Protein AF-A0A2G6QWG9-F1 (afdb_monomer_lite)

Radius of gyration: 24.79 Å; chains: 1; bounding box: 49×41×62 Å

Structure (mmCIF, N/CA/C/O backbone):
data_AF-A0A2G6QWG9-F1
#
_entry.id   AF-A0A2G6QWG9-F1
#
loop_
_atom_site.group_PDB
_atom_site.id
_atom_site.type_symbol
_atom_site.label_atom_id
_atom_site.label_alt_id
_atom_site.label_comp_id
_atom_site.label_asym_id
_atom_site.label_entity_id
_atom_site.label_seq_id
_atom_site.pdbx_PDB_ins_code
_atom_site.Cartn_x
_atom_site.Cartn_y
_atom_site.Cartn_z
_atom_site.occupancy
_atom_site.B_iso_or_equiv
_atom_site.auth_seq_id
_atom_site.auth_comp_id
_atom_site.auth_asym_id
_atom_site.auth_atom_id
_atom_site.pdbx_PDB_model_num
ATOM 1 N N . MET A 1 1 ? 22.747 -9.015 22.582 1.00 47.59 1 MET A N 1
ATOM 2 C CA . MET A 1 1 ? 23.435 -7.885 21.916 1.00 47.59 1 MET A CA 1
ATOM 3 C C . MET A 1 1 ? 23.362 -6.670 22.843 1.00 47.59 1 MET A C 1
ATOM 5 O O . MET A 1 1 ? 22.260 -6.261 23.173 1.00 47.59 1 MET A O 1
ATOM 9 N N . ARG A 1 2 ? 24.487 -6.162 23.375 1.00 57.47 2 ARG A N 1
ATOM 10 C CA . ARG A 1 2 ? 24.504 -4.989 24.278 1.00 57.47 2 ARG A CA 1
ATOM 11 C C . ARG A 1 2 ? 24.854 -3.737 23.474 1.00 57.47 2 ARG A C 1
ATOM 13 O O . ARG A 1 2 ? 25.888 -3.704 22.815 1.00 57.47 2 ARG A O 1
ATOM 20 N N . ARG A 1 3 ? 23.988 -2.724 23.527 1.00 66.44 3 ARG A N 1
ATOM 21 C CA . ARG A 1 3 ? 24.172 -1.419 22.877 1.00 66.44 3 ARG A CA 1
ATOM 22 C C . ARG A 1 3 ? 25.416 -0.721 23.466 1.00 66.44 3 ARG A C 1
ATOM 24 O O . ARG A 1 3 ? 25.424 -0.408 24.651 1.00 66.44 3 ARG A O 1
ATOM 31 N N . ARG A 1 4 ? 26.464 -0.487 22.660 1.00 64.12 4 ARG A N 1
ATOM 32 C CA . ARG A 1 4 ? 27.656 0.312 23.027 1.00 64.12 4 ARG A CA 1
ATOM 33 C C . ARG A 1 4 ? 27.515 1.737 22.483 1.00 64.12 4 ARG A C 1
ATOM 35 O O . ARG A 1 4 ? 28.038 2.048 21.421 1.00 64.12 4 ARG A O 1
ATOM 42 N N . THR A 1 5 ? 26.779 2.596 23.183 1.00 80.56 5 THR A N 1
ATOM 43 C CA . THR A 1 5 ? 26.741 4.041 22.884 1.00 80.56 5 THR A CA 1
ATOM 44 C C . THR A 1 5 ? 26.622 4.822 24.188 1.00 80.56 5 THR A C 1
ATOM 46 O O . THR A 1 5 ? 25.903 4.382 25.083 1.00 80.56 5 THR A O 1
ATOM 49 N N . SER A 1 6 ? 27.260 5.990 24.257 1.00 79.81 6 SER A N 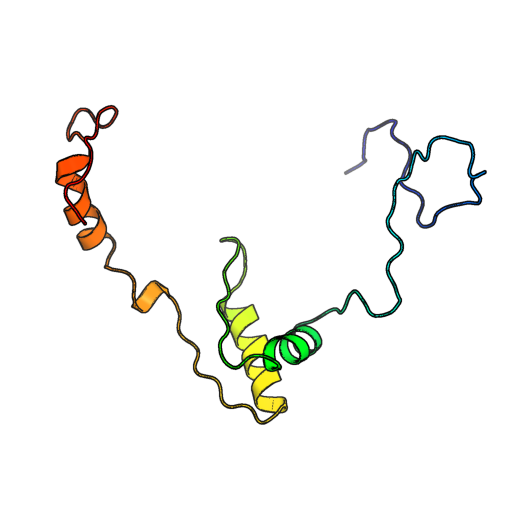1
ATOM 50 C CA . SER A 1 6 ? 27.130 6.967 25.346 1.00 79.81 6 SER A CA 1
ATOM 51 C C . SER A 1 6 ? 25.882 7.857 25.237 1.00 79.81 6 SER A C 1
ATOM 53 O O . SER A 1 6 ? 25.653 8.683 26.114 1.00 79.81 6 SER A O 1
ATOM 55 N N . LEU A 1 7 ? 25.063 7.705 24.187 1.00 77.62 7 LEU A N 1
ATOM 56 C CA . LEU A 1 7 ? 23.821 8.462 24.030 1.00 77.62 7 LEU A CA 1
ATOM 57 C C . LEU A 1 7 ? 22.770 8.016 25.050 1.00 77.62 7 LEU A C 1
ATOM 59 O O . LEU A 1 7 ? 22.388 6.835 25.099 1.00 77.62 7 LEU A O 1
ATOM 63 N N . PHE A 1 8 ? 22.255 9.000 25.786 1.00 76.56 8 PHE A N 1
ATOM 64 C CA . PHE A 1 8 ? 21.098 8.864 26.662 1.00 76.56 8 PHE A CA 1
ATOM 65 C C . PHE A 1 8 ? 19.892 8.282 25.912 1.00 76.56 8 PHE A C 1
ATOM 67 O O . PHE A 1 8 ? 19.747 8.436 24.697 1.00 76.56 8 PHE A O 1
ATOM 74 N N . LEU A 1 9 ? 19.043 7.556 26.640 1.00 80.75 9 LEU A N 1
ATOM 75 C CA . LEU A 1 9 ? 17.779 7.068 26.097 1.00 80.75 9 LEU A CA 1
ATOM 76 C C . LEU A 1 9 ? 16.819 8.244 25.919 1.00 80.75 9 LEU A C 1
ATOM 78 O O . LEU A 1 9 ? 16.752 9.123 26.778 1.00 80.75 9 LEU A O 1
ATOM 82 N N . VAL A 1 10 ? 16.062 8.230 24.823 1.00 80.12 10 VAL A N 1
ATOM 83 C CA . VAL A 1 10 ? 14.956 9.173 24.633 1.00 80.12 10 VAL A CA 1
ATOM 84 C C . VAL A 1 10 ? 13.933 8.933 25.752 1.00 80.12 10 VAL A C 1
ATOM 86 O O . VAL A 1 10 ? 13.557 7.779 25.982 1.00 80.12 10 VAL A O 1
ATOM 89 N N . PRO A 1 11 ? 13.501 9.978 26.477 1.00 79.38 11 PRO A N 1
ATOM 90 C CA . PRO A 1 11 ? 12.530 9.828 27.550 1.00 79.38 11 PRO A CA 1
ATOM 91 C C . PRO A 1 11 ? 11.155 9.442 26.989 1.00 79.38 11 PRO A C 1
ATOM 93 O O . PRO A 1 11 ? 10.758 9.895 25.918 1.00 79.38 11 PRO A O 1
ATOM 96 N N . VAL A 1 12 ? 10.410 8.619 27.734 1.00 79.88 12 VAL A N 1
ATOM 97 C CA . VAL A 1 12 ? 9.075 8.129 27.327 1.00 79.88 12 VAL A CA 1
ATOM 98 C C . VAL A 1 12 ? 8.050 9.268 27.227 1.00 79.88 12 VAL A C 1
ATOM 100 O O . VAL A 1 12 ? 7.108 9.191 26.446 1.00 79.88 12 VAL A O 1
ATOM 103 N N . GLY A 1 13 ? 8.241 10.343 27.990 1.00 74.62 13 GLY A N 1
ATOM 104 C CA . GLY A 1 13 ? 7.422 11.548 27.936 1.00 74.62 13 GLY A CA 1
ATOM 105 C C . GLY A 1 13 ? 8.272 12.791 28.161 1.00 74.62 13 GLY A C 1
ATOM 106 O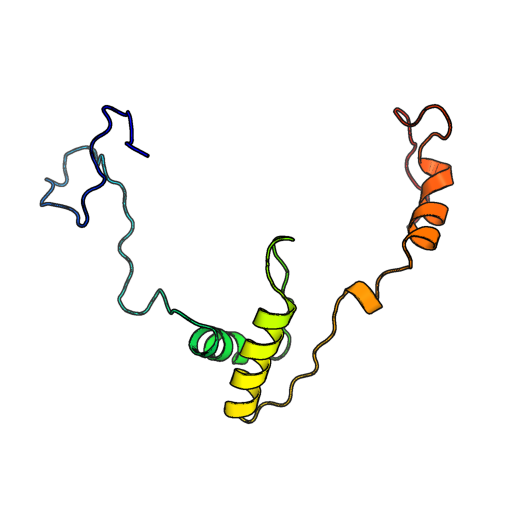 O . GLY A 1 13 ? 9.358 12.719 28.742 1.00 74.62 13 GLY A O 1
ATOM 107 N N . ARG A 1 14 ? 7.787 13.944 27.697 1.00 71.50 14 ARG A N 1
ATOM 108 C CA . ARG A 1 14 ? 8.465 15.221 27.935 1.00 71.50 14 ARG A CA 1
ATOM 109 C C . ARG A 1 14 ? 8.317 15.602 29.416 1.00 71.50 14 ARG A C 1
ATOM 111 O O . ARG A 1 14 ? 7.213 15.575 29.954 1.00 71.50 14 ARG A O 1
ATOM 118 N N . GLY A 1 15 ? 9.425 15.946 30.074 1.00 71.25 15 GLY A N 1
ATOM 119 C CA . GLY A 1 15 ? 9.395 16.600 31.388 1.00 71.25 15 GLY A CA 1
ATOM 120 C C . GLY A 1 15 ? 8.923 18.056 31.282 1.00 71.25 15 GLY A C 1
ATOM 121 O O . GLY A 1 15 ? 8.728 18.570 30.182 1.00 71.25 15 GLY A O 1
ATOM 122 N N . LYS A 1 16 ? 8.760 18.753 32.413 1.00 65.56 16 LYS A N 1
ATOM 123 C CA . LYS A 1 16 ? 8.547 20.210 32.387 1.00 65.56 16 LYS A CA 1
ATOM 124 C C . LYS A 1 16 ? 9.805 20.881 31.826 1.00 65.56 16 LYS A C 1
ATOM 126 O O . LYS A 1 16 ? 10.886 20.685 32.372 1.00 65.56 16 LYS A O 1
ATOM 131 N N . GLN A 1 17 ? 9.654 21.633 30.743 1.00 66.25 17 GLN A N 1
ATOM 132 C CA . GLN A 1 17 ? 10.703 22.464 30.166 1.00 66.25 17 GLN A CA 1
ATOM 133 C C . GLN A 1 17 ? 10.233 23.918 30.221 1.00 66.25 17 GLN A C 1
ATOM 135 O O . GLN A 1 17 ? 9.075 24.185 29.906 1.00 66.25 17 GLN A O 1
ATOM 140 N N . ASP A 1 18 ? 11.113 24.834 30.625 1.00 63.03 18 ASP A N 1
ATOM 141 C CA . ASP A 1 18 ? 10.838 26.267 30.537 1.00 63.03 18 ASP A CA 1
ATOM 142 C C . ASP A 1 18 ? 10.851 26.695 29.063 1.00 63.03 18 ASP A C 1
ATOM 144 O O . ASP A 1 18 ? 11.826 26.436 28.345 1.00 63.03 18 ASP A O 1
ATOM 148 N N . ASP A 1 19 ? 9.779 27.368 28.632 1.00 63.62 19 ASP A N 1
ATOM 149 C CA . ASP A 1 19 ? 9.495 27.767 27.238 1.00 63.62 19 ASP A CA 1
ATOM 150 C C . ASP A 1 19 ? 10.596 28.622 26.581 1.00 63.62 19 ASP A C 1
ATOM 152 O O . ASP A 1 19 ? 10.633 28.771 25.363 1.00 63.62 19 ASP A O 1
ATOM 156 N N . LEU A 1 20 ? 11.523 29.170 27.372 1.00 66.75 20 LEU A N 1
ATOM 157 C CA . LEU A 1 20 ? 12.614 30.032 26.909 1.00 66.75 20 LEU A CA 1
ATOM 158 C C . LEU A 1 20 ? 13.902 29.270 26.536 1.00 66.75 20 LEU A C 1
ATOM 160 O O . LEU A 1 20 ? 14.880 29.892 26.124 1.00 66.75 20 LEU A O 1
ATOM 164 N N . SER A 1 21 ? 13.937 27.942 26.684 1.00 72.69 21 SER A N 1
ATOM 165 C CA . SER A 1 21 ? 15.128 27.115 26.427 1.00 72.69 21 SER A CA 1
ATOM 166 C C . SER A 1 21 ? 15.007 26.259 25.158 1.00 72.69 21 SER A C 1
ATOM 168 O O . SER A 1 21 ? 13.921 25.833 24.772 1.00 72.69 21 SER A O 1
ATOM 170 N N . HIS A 1 22 ? 16.139 25.971 24.502 1.00 77.62 22 HIS A N 1
ATOM 171 C CA . HIS A 1 22 ? 16.169 25.098 23.324 1.00 77.62 22 HIS A CA 1
ATOM 172 C C . HIS A 1 22 ? 15.682 23.681 23.672 1.00 77.62 22 HIS A C 1
ATOM 174 O O . HIS A 1 22 ? 16.210 23.019 24.568 1.00 77.62 22 HIS A O 1
ATOM 180 N N . ASN A 1 23 ? 14.672 23.201 22.949 1.00 76.81 23 ASN A N 1
ATOM 181 C CA . ASN A 1 23 ? 14.107 21.873 23.147 1.00 76.81 23 ASN A CA 1
ATOM 182 C C . ASN A 1 23 ? 14.973 20.789 22.492 1.00 76.81 23 ASN A C 1
ATOM 184 O O . ASN A 1 23 ? 14.937 20.606 21.279 1.00 76.81 23 ASN A O 1
ATOM 188 N N . ILE A 1 24 ? 15.699 20.032 23.318 1.00 79.31 24 ILE A N 1
ATOM 189 C CA . ILE A 1 24 ? 16.530 18.896 22.885 1.00 79.31 24 ILE A CA 1
ATOM 190 C C . ILE A 1 24 ? 15.720 17.627 22.544 1.00 79.31 24 ILE A C 1
ATOM 192 O O . ILE A 1 24 ? 16.283 16.662 22.033 1.00 79.31 24 ILE A O 1
ATOM 196 N N . TYR A 1 25 ? 14.406 17.625 22.799 1.00 79.56 25 TYR A N 1
ATOM 197 C CA . TYR A 1 25 ? 13.459 16.565 22.433 1.00 79.56 25 TYR A CA 1
ATOM 198 C C . TYR A 1 25 ? 12.269 17.151 21.647 1.00 79.56 25 TYR A C 1
ATOM 200 O O . TYR A 1 25 ? 11.124 17.140 22.136 1.00 79.56 25 TYR A O 1
ATOM 208 N N . PRO A 1 26 ? 12.512 17.696 20.436 1.00 79.69 26 PRO A N 1
ATOM 209 C CA . PRO A 1 26 ? 11.450 18.237 19.603 1.00 79.69 26 PRO A CA 1
ATOM 210 C C . PRO A 1 26 ? 10.442 17.132 19.293 1.00 79.69 26 PRO A C 1
ATOM 212 O O . PRO A 1 26 ? 10.782 16.040 18.845 1.00 79.69 26 PRO A O 1
ATOM 215 N N . SER A 1 27 ? 9.184 17.415 19.590 1.00 80.25 27 SER A N 1
ATOM 216 C CA . SER A 1 27 ? 8.068 16.503 19.381 1.00 80.25 27 SER A CA 1
ATOM 217 C C . SER A 1 27 ? 6.819 17.318 19.118 1.00 80.25 27 SER A C 1
ATOM 219 O O . SER A 1 27 ? 6.634 18.390 19.704 1.00 80.25 27 SER A O 1
ATOM 221 N N . PHE A 1 28 ? 5.991 16.807 18.215 1.00 81.44 28 PHE A N 1
ATOM 222 C CA . PHE A 1 28 ? 4.704 17.386 17.876 1.00 81.44 28 PHE A CA 1
ATOM 223 C C . PHE A 1 28 ? 3.620 16.673 18.696 1.00 81.44 28 PHE A C 1
ATOM 225 O O . PHE A 1 28 ? 3.612 15.437 18.709 1.00 81.44 28 PHE A O 1
ATOM 232 N N . PRO A 1 29 ? 2.747 17.398 19.419 1.00 79.00 29 PRO A N 1
ATOM 233 C CA . PRO A 1 29 ? 1.659 16.766 20.148 1.00 79.00 29 PRO A CA 1
ATOM 234 C C . PRO A 1 29 ? 0.710 16.101 19.151 1.00 79.00 29 PRO A C 1
ATOM 236 O O . PRO A 1 29 ? 0.318 16.699 18.153 1.00 79.00 29 PRO A O 1
ATOM 239 N N . LEU A 1 30 ? 0.347 14.852 19.421 1.00 82.94 30 LEU A N 1
ATOM 240 C CA . LEU A 1 30 ? -0.690 14.157 18.673 1.00 82.94 30 LEU A CA 1
ATOM 241 C C . LEU A 1 30 ? -1.964 14.179 19.502 1.00 82.94 30 LEU A C 1
ATOM 243 O O . LEU A 1 30 ? -1.944 13.840 20.687 1.00 82.94 30 LEU A O 1
ATOM 247 N N . GLU A 1 31 ? -3.065 14.575 18.877 1.00 86.56 31 GLU A N 1
ATOM 248 C CA . GLU A 1 31 ? -4.377 14.439 19.491 1.00 86.56 31 GLU A CA 1
ATOM 249 C C . GLU A 1 31 ? -4.721 12.959 19.705 1.00 86.56 31 GLU A C 1
ATOM 251 O O . GLU A 1 31 ? -4.223 12.049 19.028 1.00 86.56 31 GLU A O 1
ATOM 256 N N . SER A 1 32 ? -5.574 12.701 20.693 1.00 82.81 32 SER A N 1
ATOM 257 C CA . SER A 1 32 ? -6.049 11.345 20.943 1.00 82.81 32 SER A CA 1
ATOM 258 C C . SER A 1 32 ? -6.837 10.840 19.733 1.00 82.81 32 SER A C 1
ATOM 260 O O . SER A 1 32 ? -7.736 11.517 19.243 1.00 82.81 32 SER A O 1
ATOM 262 N N . GLY A 1 33 ? -6.508 9.639 19.254 1.00 82.38 33 GLY A N 1
ATOM 263 C CA . GLY A 1 33 ? -7.188 9.009 18.117 1.00 82.38 33 GLY A CA 1
ATOM 264 C C . GLY A 1 33 ? -6.614 9.343 16.735 1.00 82.38 33 GLY A C 1
ATOM 265 O O . GLY A 1 33 ? -7.089 8.782 15.744 1.00 82.38 33 GLY A O 1
ATOM 266 N N . THR A 1 34 ? -5.570 10.177 16.652 1.00 84.94 34 THR A N 1
ATOM 267 C CA . THR A 1 34 ? -4.894 10.491 15.379 1.00 84.94 34 THR A CA 1
ATOM 268 C C . THR A 1 34 ? -4.191 9.271 14.783 1.00 84.94 34 THR A C 1
ATOM 270 O O . THR A 1 34 ? -4.211 9.074 13.570 1.00 84.94 34 THR A O 1
ATOM 273 N N . ILE A 1 35 ? -3.607 8.413 15.626 1.00 89.06 35 ILE A N 1
ATOM 274 C CA . ILE A 1 35 ? -3.011 7.142 15.203 1.00 89.06 35 ILE A CA 1
ATOM 275 C C . ILE A 1 35 ? -3.985 6.016 15.523 1.00 89.06 35 ILE A C 1
ATOM 277 O O . ILE A 1 35 ? -4.367 5.810 16.675 1.00 89.06 35 ILE A O 1
ATOM 281 N N . ARG A 1 36 ? -4.348 5.253 14.494 1.00 91.25 36 ARG A N 1
ATOM 282 C CA . ARG A 1 36 ? -5.144 4.033 14.625 1.00 91.25 36 ARG A CA 1
ATOM 283 C C . ARG A 1 36 ? -4.334 2.841 14.140 1.00 91.25 36 ARG A C 1
ATOM 285 O O . ARG A 1 36 ? -3.507 2.970 13.241 1.00 91.25 36 ARG A O 1
ATOM 292 N N . ILE A 1 37 ? -4.556 1.691 14.767 1.00 92.56 37 ILE A N 1
ATOM 293 C CA . ILE A 1 37 ? -3.761 0.484 14.542 1.00 92.56 37 ILE A CA 1
ATOM 294 C C . ILE A 1 37 ? -4.651 -0.611 13.963 1.00 92.56 37 ILE A C 1
ATOM 296 O O . ILE A 1 37 ? -5.694 -0.948 14.521 1.00 92.56 37 ILE A O 1
ATOM 300 N N . GLY A 1 38 ? -4.168 -1.226 12.885 1.00 94.38 38 GLY A N 1
ATOM 301 C CA . GLY A 1 38 ? -4.745 -2.434 12.311 1.00 94.38 38 GLY A CA 1
ATOM 302 C C . GLY A 1 38 ? -5.604 -2.201 11.068 1.00 94.38 38 GLY A C 1
ATOM 303 O O . GLY A 1 38 ? -6.085 -1.106 10.777 1.00 94.38 38 GLY A O 1
ATOM 304 N N . HIS A 1 39 ? -5.805 -3.292 10.330 1.00 94.88 39 HIS A N 1
ATOM 305 C CA . HIS A 1 39 ? -6.453 -3.292 9.017 1.00 94.88 39 HIS A CA 1
ATOM 306 C C . HIS A 1 39 ? -7.925 -2.881 9.072 1.00 94.88 39 HIS A C 1
ATOM 308 O O . HIS A 1 39 ? -8.416 -2.287 8.124 1.00 94.88 39 HIS A O 1
ATOM 314 N N . VAL A 1 40 ? -8.621 -3.131 10.186 1.00 96.19 40 VAL A N 1
ATOM 315 C CA . VAL A 1 40 ? -10.025 -2.718 10.349 1.00 96.19 40 VAL A CA 1
ATOM 316 C C . VAL A 1 40 ? -10.139 -1.196 10.383 1.00 96.19 40 VAL A C 1
ATOM 318 O O . VAL A 1 40 ? -10.912 -0.622 9.624 1.00 96.19 40 VAL A O 1
ATOM 321 N N . THR A 1 41 ? -9.339 -0.527 11.218 1.00 95.88 41 THR A N 1
ATOM 322 C CA . THR A 1 41 ? -9.364 0.940 11.309 1.00 95.88 41 THR A CA 1
ATOM 323 C C . THR A 1 41 ? -8.832 1.614 10.050 1.00 95.88 41 THR A C 1
ATOM 325 O O . THR A 1 41 ? -9.248 2.729 9.743 1.00 95.88 41 THR A O 1
ATOM 328 N N . LEU A 1 42 ? -7.926 0.945 9.328 1.00 95.62 42 LEU A N 1
ATOM 329 C CA . LEU A 1 42 ? -7.456 1.396 8.023 1.00 95.62 42 LEU A CA 1
ATOM 330 C C . LEU A 1 42 ? -8.568 1.273 6.975 1.00 95.62 42 LEU A C 1
ATOM 332 O O . LEU A 1 42 ? -8.881 2.255 6.316 1.00 95.62 42 LEU A O 1
ATOM 336 N N . ALA A 1 43 ? -9.227 0.115 6.877 1.00 96.00 43 ALA A N 1
ATOM 337 C CA . ALA A 1 43 ? -10.341 -0.104 5.957 1.00 96.00 43 ALA A CA 1
ATOM 338 C C . ALA A 1 43 ? -11.485 0.895 6.184 1.00 96.00 43 ALA A C 1
ATOM 340 O O . ALA A 1 43 ? -12.022 1.419 5.219 1.00 96.00 43 ALA A O 1
ATOM 341 N N . MET A 1 44 ? -11.813 1.231 7.437 1.00 95.56 44 MET A N 1
ATOM 342 C CA . MET A 1 44 ? -12.830 2.251 7.737 1.00 95.56 44 MET A CA 1
ATOM 343 C C . MET A 1 44 ? -12.478 3.628 7.164 1.00 95.56 44 MET A C 1
ATOM 345 O O . MET A 1 44 ? -13.367 4.377 6.770 1.00 95.56 44 MET A O 1
ATOM 349 N N . GLU A 1 45 ? -11.192 3.978 7.134 1.00 95.06 45 GLU A N 1
ATOM 350 C CA . GLU A 1 45 ? -10.741 5.239 6.548 1.00 95.06 45 GLU A CA 1
ATOM 351 C C . GLU A 1 45 ? -10.759 5.175 5.019 1.00 95.06 45 GLU A C 1
ATOM 353 O O . GLU A 1 45 ? -11.259 6.089 4.372 1.00 95.06 45 GLU A O 1
ATOM 358 N N . LEU A 1 46 ? -10.268 4.073 4.449 1.00 95.50 46 LEU A N 1
ATOM 359 C CA . LEU A 1 46 ? -10.192 3.878 3.001 1.00 95.50 46 LEU A CA 1
ATOM 360 C C . LEU A 1 46 ? -11.574 3.709 2.345 1.00 95.50 46 LEU A C 1
ATOM 362 O O . LEU A 1 46 ? -11.759 4.098 1.199 1.00 95.50 46 LEU A O 1
ATOM 366 N N . ALA A 1 47 ? -12.564 3.191 3.075 1.00 95.81 47 ALA A N 1
ATOM 367 C CA . ALA A 1 47 ? -13.941 3.032 2.601 1.00 95.81 47 ALA A CA 1
ATOM 368 C C . ALA A 1 47 ? -14.664 4.365 2.324 1.00 95.81 47 ALA A C 1
ATOM 370 O O . ALA A 1 47 ? -15.771 4.363 1.797 1.00 95.81 47 ALA A O 1
ATOM 371 N N . LYS A 1 48 ? -14.061 5.507 2.679 1.00 95.19 48 LYS A N 1
ATOM 372 C CA . LYS A 1 48 ? -14.591 6.846 2.375 1.00 95.19 48 LYS A CA 1
ATOM 373 C C . LYS A 1 48 ? -14.404 7.251 0.909 1.00 95.19 48 LYS A C 1
ATOM 375 O O . LYS A 1 48 ? -14.902 8.299 0.509 1.00 95.19 48 LYS A O 1
ATOM 380 N N . THR A 1 49 ? -13.663 6.463 0.136 1.00 95.12 49 THR A N 1
ATOM 381 C CA . THR A 1 49 ? -13.378 6.705 -1.281 1.00 95.12 49 THR A CA 1
ATOM 382 C C . THR A 1 49 ? -13.736 5.482 -2.111 1.00 95.12 49 THR A C 1
ATOM 384 O O . THR A 1 49 ? -13.454 4.359 -1.699 1.00 95.12 49 THR A O 1
ATOM 387 N N . ASP A 1 50 ? -14.279 5.700 -3.307 1.00 93.50 50 ASP A N 1
ATOM 388 C CA . ASP A 1 50 ? -14.736 4.612 -4.181 1.00 93.50 50 ASP A CA 1
ATOM 389 C C . ASP A 1 50 ? -13.591 3.876 -4.890 1.00 93.50 50 ASP A C 1
ATOM 391 O O . ASP A 1 50 ? -13.735 2.726 -5.299 1.00 93.50 50 ASP A O 1
ATOM 395 N N . THR A 1 51 ? -12.448 4.539 -5.083 1.00 95.06 51 THR A N 1
ATOM 396 C CA . THR A 1 51 ? -11.291 3.984 -5.797 1.00 95.06 51 THR A CA 1
ATOM 397 C C . THR A 1 51 ? -10.024 4.172 -4.982 1.00 95.06 51 THR A C 1
ATOM 399 O O . THR A 1 51 ? -9.715 5.275 -4.535 1.00 95.06 51 THR A O 1
ATOM 402 N N . LEU A 1 52 ? -9.283 3.078 -4.821 1.00 94.56 52 LEU A N 1
ATOM 403 C CA . LEU A 1 52 ? -8.067 3.006 -4.025 1.00 94.56 52 LEU A CA 1
ATOM 404 C C . LEU A 1 52 ? -6.918 2.497 -4.892 1.00 94.56 52 LEU A C 1
ATOM 406 O O . LEU A 1 52 ? -7.033 1.446 -5.521 1.00 94.56 52 LEU A O 1
ATOM 410 N N . VAL A 1 53 ? -5.801 3.221 -4.879 1.00 94.62 53 VAL A N 1
ATOM 411 C CA . VAL A 1 53 ? -4.528 2.767 -5.448 1.00 94.62 53 VAL A CA 1
ATOM 412 C C . VAL A 1 53 ? -3.551 2.621 -4.294 1.00 94.62 53 VAL A C 1
ATOM 414 O O . VAL A 1 53 ? -3.255 3.592 -3.600 1.00 94.62 53 VAL A O 1
ATOM 417 N N . LEU A 1 54 ? -3.101 1.391 -4.060 1.00 93.56 54 LEU A N 1
ATOM 418 C CA . LEU A 1 54 ? -2.144 1.072 -3.011 1.00 93.56 54 LEU A CA 1
ATOM 419 C C . LEU A 1 54 ? -0.807 0.734 -3.663 1.00 93.56 54 LEU A C 1
ATOM 421 O O . LEU A 1 54 ? -0.730 -0.167 -4.493 1.00 93.56 54 LEU A O 1
ATOM 425 N N . ASP A 1 55 ? 0.222 1.468 -3.265 1.00 92.75 55 ASP A N 1
ATOM 426 C CA . ASP A 1 55 ? 1.606 1.256 -3.667 1.00 92.75 55 ASP A CA 1
ATOM 427 C C . ASP A 1 55 ? 2.501 1.347 -2.427 1.00 92.75 55 ASP A C 1
ATOM 429 O O . ASP A 1 55 ? 2.130 1.932 -1.403 1.00 92.75 55 ASP A O 1
ATOM 433 N N . GLY A 1 56 ? 3.673 0.734 -2.488 1.00 90.69 56 GLY A N 1
ATOM 434 C CA . GLY A 1 56 ? 4.592 0.705 -1.371 1.00 90.69 56 GLY A CA 1
ATOM 435 C C . GLY A 1 56 ? 5.787 -0.202 -1.596 1.00 90.69 56 GLY A C 1
ATOM 436 O O . GLY A 1 56 ? 6.069 -0.691 -2.684 1.00 90.69 56 GLY A O 1
ATOM 437 N N . TYR A 1 57 ? 6.536 -0.396 -0.519 1.00 93.75 57 TYR A N 1
ATOM 438 C CA . TYR A 1 57 ? 7.829 -1.060 -0.572 1.00 93.75 57 TYR A CA 1
ATOM 439 C C . TYR A 1 57 ? 7.726 -2.549 -0.947 1.00 93.75 57 TYR A C 1
ATOM 441 O O . TYR A 1 57 ? 6.818 -3.248 -0.502 1.00 93.75 57 TYR A O 1
ATOM 449 N N . ILE A 1 58 ? 8.723 -3.061 -1.682 1.00 87.38 58 ILE A N 1
ATOM 450 C CA . ILE A 1 58 ? 8.783 -4.460 -2.154 1.00 87.38 58 ILE A CA 1
ATOM 451 C C . ILE A 1 58 ? 8.720 -5.503 -1.025 1.00 87.38 58 ILE A C 1
ATOM 453 O O . ILE A 1 58 ? 8.284 -6.626 -1.240 1.00 87.38 58 ILE A O 1
ATOM 457 N N . GLY A 1 59 ? 9.139 -5.144 0.192 1.00 94.19 59 GLY A N 1
ATOM 458 C CA . GLY A 1 59 ? 9.086 -6.028 1.362 1.00 94.19 59 GLY A CA 1
ATOM 459 C C . GLY A 1 59 ? 7.716 -6.123 2.045 1.00 94.19 59 GLY A C 1
ATOM 460 O O . GLY A 1 59 ? 7.608 -6.787 3.074 1.00 94.19 59 GLY A O 1
ATOM 461 N N . VAL A 1 60 ? 6.691 -5.433 1.541 1.00 93.62 60 VAL A N 1
ATOM 462 C CA . VAL A 1 60 ? 5.325 -5.534 2.066 1.00 93.62 60 VAL A CA 1
ATOM 463 C C . VAL A 1 60 ? 4.684 -6.831 1.574 1.00 93.62 60 VAL A C 1
ATOM 465 O O . VAL A 1 60 ? 4.681 -7.129 0.384 1.00 93.62 60 VAL A O 1
ATOM 468 N N . ASP A 1 61 ? 4.091 -7.583 2.500 1.00 94.94 61 ASP A N 1
ATOM 469 C CA . ASP A 1 61 ? 3.242 -8.732 2.181 1.00 94.94 61 ASP A CA 1
ATOM 470 C C . ASP A 1 61 ? 1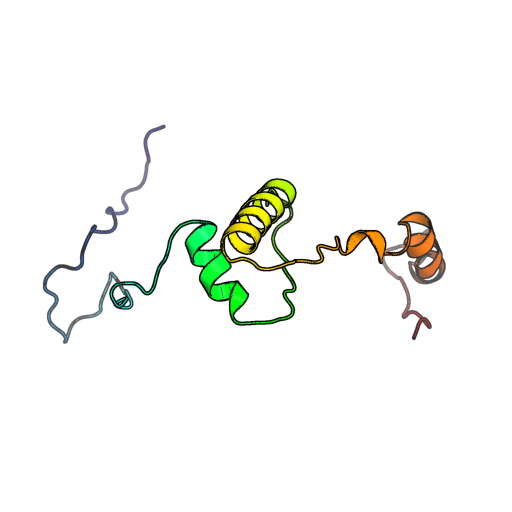.878 -8.236 1.675 1.00 94.94 61 ASP A C 1
ATOM 472 O O . ASP A 1 61 ? 0.925 -8.042 2.440 1.00 94.94 61 ASP A O 1
ATOM 476 N N . TRP A 1 62 ? 1.823 -7.945 0.375 1.00 94.12 62 TRP A N 1
ATOM 477 C CA . TRP A 1 62 ? 0.637 -7.396 -0.276 1.00 94.12 62 TRP A CA 1
ATOM 478 C C . TRP A 1 62 ? -0.542 -8.361 -0.271 1.00 94.12 62 TRP A C 1
ATOM 480 O O . TRP A 1 62 ? -1.670 -7.913 -0.078 1.00 94.12 62 TRP A O 1
ATOM 490 N N . ASP A 1 63 ? -0.296 -9.666 -0.385 1.00 94.56 63 ASP A N 1
ATOM 491 C CA . ASP A 1 63 ? -1.352 -10.678 -0.324 1.00 94.56 63 ASP A CA 1
ATOM 492 C C . ASP A 1 63 ? -2.073 -10.616 1.025 1.00 94.56 63 ASP A C 1
ATOM 494 O O . ASP A 1 63 ? -3.306 -10.571 1.090 1.00 94.56 63 ASP A O 1
ATOM 498 N N . LYS A 1 64 ? -1.313 -10.509 2.121 1.00 96.19 64 LYS A N 1
ATOM 499 C CA . LYS A 1 64 ? -1.879 -10.341 3.460 1.00 96.19 64 LYS A CA 1
ATOM 500 C C . LYS A 1 64 ? -2.624 -9.020 3.624 1.00 96.19 64 LYS A C 1
ATOM 502 O O . LYS A 1 64 ? -3.716 -9.013 4.196 1.00 96.19 64 LYS A O 1
ATOM 507 N N . VAL A 1 65 ? -2.049 -7.907 3.163 1.00 95.69 65 VAL A N 1
ATOM 508 C CA . VAL A 1 65 ? -2.683 -6.580 3.257 1.00 95.69 65 VAL A CA 1
ATOM 509 C C . VAL A 1 65 ? -4.025 -6.585 2.531 1.00 95.69 65 VAL A C 1
ATOM 511 O O . VAL A 1 65 ? -5.048 -6.229 3.120 1.00 95.69 65 VAL A O 1
ATOM 514 N N . VAL A 1 66 ? -4.034 -7.047 1.282 1.00 95.44 66 VAL A N 1
ATOM 515 C CA . VAL A 1 66 ? -5.224 -7.129 0.434 1.00 95.44 66 VAL A CA 1
ATOM 516 C C . VAL A 1 66 ? -6.269 -8.053 1.053 1.00 95.44 66 VAL A C 1
ATOM 518 O O . VAL A 1 66 ? -7.428 -7.658 1.163 1.00 95.44 66 VAL A O 1
ATOM 521 N N . ALA A 1 67 ? -5.882 -9.240 1.529 1.00 96.69 67 ALA A N 1
ATOM 522 C CA . ALA A 1 67 ? -6.812 -10.178 2.156 1.00 96.69 67 ALA A CA 1
ATOM 523 C C . ALA A 1 67 ? -7.482 -9.590 3.410 1.00 96.69 67 ALA A C 1
ATOM 525 O O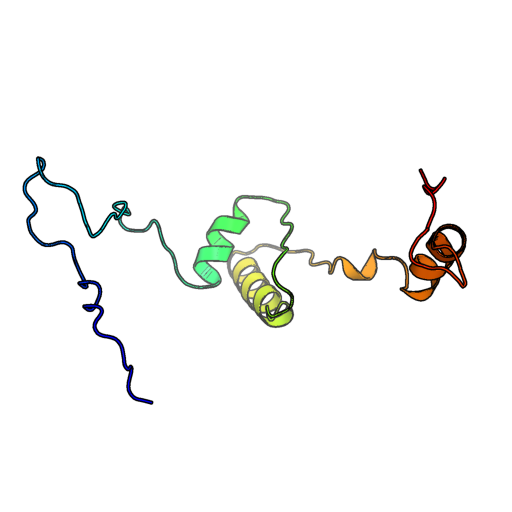 . ALA A 1 67 ? -8.700 -9.699 3.580 1.00 96.69 67 ALA A O 1
ATOM 526 N N . LEU A 1 68 ? -6.708 -8.935 4.283 1.00 97.62 68 LEU A N 1
ATOM 527 C CA . LEU A 1 68 ? -7.222 -8.353 5.526 1.00 97.62 68 LEU A CA 1
ATOM 528 C C . LEU A 1 68 ? -8.096 -7.120 5.280 1.00 97.62 68 LEU A C 1
ATOM 530 O O . LEU A 1 68 ? -9.109 -6.955 5.963 1.00 97.62 68 LEU A O 1
ATOM 534 N N . LEU A 1 69 ? -7.737 -6.277 4.309 1.00 96.94 69 LEU A N 1
ATOM 535 C CA . LEU A 1 69 ? -8.573 -5.150 3.894 1.00 96.94 69 LEU A CA 1
ATOM 536 C C . LEU A 1 69 ? -9.871 -5.638 3.255 1.00 96.94 69 LEU A C 1
ATOM 538 O O . LEU A 1 69 ? -10.942 -5.188 3.649 1.00 96.94 69 LEU A O 1
ATOM 542 N N . ASN A 1 70 ? -9.798 -6.608 2.343 1.00 96.56 70 ASN A N 1
ATOM 543 C CA . ASN A 1 70 ? -10.976 -7.164 1.689 1.00 96.56 70 ASN A CA 1
ATOM 544 C C . ASN A 1 70 ? -11.962 -7.764 2.700 1.00 96.56 70 ASN A C 1
ATOM 546 O O . ASN A 1 70 ? -13.150 -7.453 2.678 1.00 96.56 70 ASN A O 1
ATOM 550 N N . ALA A 1 71 ? -11.462 -8.553 3.655 1.00 97.19 71 ALA A N 1
ATOM 551 C CA . ALA A 1 71 ? -12.286 -9.100 4.727 1.00 97.19 71 ALA A CA 1
ATOM 552 C C . ALA A 1 71 ? -12.934 -8.000 5.590 1.00 97.19 71 ALA A C 1
ATOM 554 O O . ALA A 1 71 ? -14.065 -8.160 6.051 1.00 97.19 71 ALA A O 1
ATOM 555 N N . ALA A 1 72 ? -12.239 -6.883 5.825 1.00 97.50 72 ALA A N 1
ATOM 556 C CA . ALA A 1 72 ? -12.800 -5.746 6.548 1.00 97.50 72 ALA A CA 1
ATOM 557 C C . ALA A 1 72 ? -13.883 -5.021 5.729 1.00 97.50 72 ALA A C 1
ATOM 559 O O . ALA A 1 72 ? -14.944 -4.734 6.277 1.00 97.50 72 ALA A O 1
ATOM 560 N N . PHE A 1 73 ? -13.666 -4.798 4.431 1.00 97.19 73 PHE A N 1
ATOM 561 C CA . PHE A 1 73 ? -14.658 -4.200 3.533 1.00 97.19 73 PHE A CA 1
ATOM 562 C C . PHE A 1 73 ? -15.921 -5.062 3.405 1.00 97.19 73 PHE A C 1
ATOM 564 O O . PHE A 1 73 ? -17.030 -4.549 3.535 1.00 97.19 73 PHE A O 1
ATOM 571 N N . GLN A 1 74 ? -15.774 -6.381 3.266 1.00 96.69 74 GLN A N 1
ATOM 572 C CA . GLN A 1 74 ? -16.908 -7.311 3.226 1.00 96.69 74 GLN A CA 1
ATOM 573 C C . GLN A 1 74 ? -17.740 -7.267 4.513 1.00 96.69 74 GLN A C 1
ATOM 575 O O . GLN A 1 74 ? -18.968 -7.268 4.460 1.00 96.69 74 GLN A O 1
ATOM 580 N N . LYS A 1 75 ? -17.092 -7.158 5.681 1.00 97.12 75 LYS A N 1
ATOM 581 C CA . LYS A 1 75 ? -17.792 -6.977 6.967 1.00 97.12 75 LYS A CA 1
ATOM 582 C C . LYS A 1 75 ? -18.556 -5.654 7.058 1.00 97.12 75 LYS A C 1
ATOM 584 O O . LYS A 1 75 ? -19.494 -5.565 7.842 1.00 97.12 75 LYS A O 1
ATOM 589 N N . MET A 1 76 ? -18.169 -4.649 6.275 1.00 96.31 76 MET A N 1
ATOM 590 C CA . MET A 1 76 ? -18.892 -3.379 6.141 1.00 96.31 76 MET A CA 1
ATOM 591 C C . MET A 1 76 ? -20.023 -3.450 5.101 1.00 96.31 76 MET A C 1
ATOM 593 O O . MET A 1 76 ? -20.714 -2.459 4.898 1.00 96.31 76 MET A O 1
ATOM 597 N N . GLY A 1 77 ? -20.223 -4.599 4.443 1.00 97.31 77 GLY A N 1
ATOM 598 C CA . GLY A 1 77 ? -21.218 -4.770 3.381 1.00 97.31 77 GLY A CA 1
ATOM 599 C C . GLY A 1 77 ? -20.775 -4.230 2.019 1.00 97.31 77 GLY A C 1
ATOM 600 O O . GLY A 1 77 ? -21.605 -4.084 1.125 1.00 97.31 77 GLY A O 1
ATOM 601 N N . LEU A 1 78 ? -19.485 -3.929 1.845 1.00 96.75 78 LEU A N 1
ATOM 602 C CA . LEU A 1 78 ? -18.942 -3.425 0.587 1.00 96.75 78 LEU A CA 1
ATOM 603 C C . LEU A 1 78 ? -18.538 -4.577 -0.333 1.00 96.75 78 LEU A C 1
ATOM 605 O O . LEU A 1 78 ? -17.969 -5.580 0.104 1.00 96.75 78 LEU A O 1
ATOM 609 N N . THR A 1 79 ? -18.792 -4.394 -1.626 1.00 95.00 79 THR A N 1
ATOM 610 C CA . THR A 1 79 ? -18.257 -5.257 -2.684 1.00 95.00 79 THR A CA 1
ATOM 611 C C . THR A 1 79 ? -17.060 -4.562 -3.312 1.00 95.00 79 THR A C 1
ATOM 613 O O . THR A 1 79 ? -17.156 -3.407 -3.715 1.00 95.00 79 THR A O 1
ATOM 616 N N . THR A 1 80 ? -15.932 -5.257 -3.392 1.00 94.25 80 THR A N 1
ATOM 617 C CA . THR A 1 80 ? -14.657 -4.710 -3.862 1.00 94.25 80 THR A CA 1
ATOM 618 C C . THR A 1 80 ? -14.192 -5.454 -5.107 1.00 94.25 80 THR A C 1
ATOM 620 O O . THR A 1 80 ? -14.279 -6.679 -5.196 1.00 94.25 80 THR A O 1
ATOM 623 N N . SER A 1 81 ? -13.676 -4.705 -6.078 1.00 95.00 81 SER A N 1
ATOM 624 C CA . SER A 1 81 ? -12.913 -5.257 -7.196 1.00 95.00 81 SER A CA 1
ATOM 625 C C . SER A 1 81 ? -11.437 -5.014 -6.915 1.00 95.00 81 SER A C 1
ATOM 627 O O . SER A 1 81 ? -11.025 -3.871 -6.727 1.00 95.00 81 SER A O 1
ATOM 629 N N . ILE A 1 82 ? -10.654 -6.086 -6.827 1.00 94.38 82 ILE A N 1
ATOM 630 C CA . ILE A 1 82 ? -9.232 -6.026 -6.489 1.00 94.38 82 ILE A CA 1
ATOM 631 C C . ILE A 1 82 ? -8.450 -6.461 -7.715 1.00 94.38 82 ILE A C 1
ATOM 633 O O . ILE A 1 82 ? -8.624 -7.578 -8.196 1.00 94.38 82 ILE A O 1
ATOM 637 N N . GLN A 1 83 ? -7.579 -5.581 -8.195 1.00 94.88 83 GLN A N 1
ATOM 638 C CA . GLN A 1 83 ? -6.735 -5.841 -9.350 1.00 94.88 83 GLN A CA 1
ATOM 639 C C . GLN A 1 83 ? -5.277 -5.596 -8.978 1.00 94.88 83 GLN A C 1
ATOM 641 O O . GLN A 1 83 ? -4.944 -4.557 -8.409 1.00 94.88 83 GLN A O 1
ATOM 646 N N . ASN A 1 84 ? -4.404 -6.546 -9.312 1.00 93.19 84 ASN A N 1
ATOM 647 C CA . ASN A 1 84 ? -2.965 -6.339 -9.209 1.00 93.19 84 ASN A CA 1
ATOM 648 C C . ASN A 1 84 ? -2.485 -5.604 -10.463 1.00 93.19 84 ASN A C 1
ATOM 650 O O . ASN A 1 84 ? -2.777 -6.045 -11.571 1.00 93.19 84 ASN A O 1
ATOM 654 N N . ILE A 1 85 ? -1.728 -4.514 -10.303 1.00 91.69 85 ILE A N 1
ATOM 655 C CA . ILE A 1 85 ? -1.219 -3.732 -11.438 1.00 91.69 85 ILE A CA 1
ATOM 656 C C . ILE A 1 85 ? -0.396 -4.579 -12.418 1.00 91.69 85 ILE A C 1
ATOM 658 O O . ILE A 1 85 ? -0.386 -4.290 -13.612 1.00 91.69 85 ILE A O 1
ATOM 662 N N . SER A 1 86 ? 0.232 -5.659 -11.939 1.00 89.44 86 SER A N 1
ATOM 663 C CA . SER A 1 86 ? 1.056 -6.559 -12.747 1.00 89.44 86 SER A CA 1
ATOM 664 C C . SER A 1 86 ? 0.321 -7.153 -13.947 1.00 89.44 86 SER A C 1
ATOM 666 O O . SER A 1 86 ? 0.953 -7.385 -14.972 1.00 89.44 86 SER A O 1
ATOM 668 N N . VAL A 1 87 ? -1.003 -7.336 -13.870 1.00 91.62 87 VAL A N 1
ATOM 669 C CA . VAL A 1 87 ? -1.795 -7.894 -14.982 1.00 91.62 87 VAL A CA 1
ATOM 670 C C . VAL A 1 87 ? -1.980 -6.908 -16.138 1.00 91.62 87 VAL A C 1
ATOM 672 O O . VAL A 1 87 ? -2.359 -7.312 -17.233 1.00 91.62 87 VAL A O 1
ATOM 675 N N . PHE A 1 88 ? -1.717 -5.621 -15.900 1.00 92.69 88 PHE A N 1
ATOM 676 C CA . PHE A 1 88 ? -1.768 -4.566 -16.913 1.00 92.69 88 PHE A CA 1
ATOM 677 C C . PHE A 1 88 ? -0.376 -4.179 -17.424 1.00 92.69 88 PHE A C 1
ATOM 679 O O . PHE A 1 88 ? -0.266 -3.399 -18.372 1.00 92.69 88 PHE A O 1
ATOM 686 N N . LEU A 1 89 ? 0.688 -4.704 -16.809 1.00 90.69 89 LEU A N 1
ATOM 687 C CA . LEU A 1 89 ? 2.050 -4.488 -17.272 1.00 90.69 89 LEU A CA 1
ATOM 688 C C . LEU A 1 89 ? 2.344 -5.393 -18.465 1.00 90.69 89 LEU A C 1
ATOM 690 O O . LEU A 1 89 ? 1.922 -6.549 -18.526 1.00 90.69 89 LEU A O 1
ATOM 694 N N . LYS A 1 90 ? 3.114 -4.866 -19.418 1.00 90.75 90 LYS A N 1
ATOM 695 C CA . LYS A 1 90 ? 3.668 -5.688 -20.492 1.00 90.75 90 LYS A CA 1
ATOM 696 C C . LYS A 1 90 ? 4.579 -6.767 -19.899 1.00 90.75 90 LYS A C 1
ATOM 698 O O . LYS A 1 90 ? 5.301 -6.470 -18.941 1.00 90.75 90 LYS A O 1
ATOM 703 N N . PRO A 1 91 ? 4.622 -7.973 -20.492 1.00 91.38 91 PRO A N 1
ATOM 704 C CA . PRO A 1 91 ? 5.627 -8.966 -20.145 1.00 91.38 91 PRO A CA 1
ATOM 705 C C . PRO A 1 91 ? 7.032 -8.359 -20.180 1.00 91.38 91 PRO A C 1
ATOM 707 O O . PRO A 1 91 ? 7.327 -7.502 -21.018 1.00 91.38 91 PRO A O 1
ATOM 710 N N . GLU A 1 92 ? 7.913 -8.820 -19.294 1.00 89.44 92 GLU A N 1
ATOM 711 C CA . GLU A 1 92 ? 9.274 -8.282 -19.183 1.00 89.44 92 GLU A CA 1
ATOM 712 C C . GLU A 1 92 ? 10.013 -8.324 -20.527 1.00 89.44 92 GLU A C 1
ATOM 714 O O . GLU A 1 92 ? 10.611 -7.331 -20.929 1.00 89.44 92 GLU A O 1
ATOM 719 N N . GLY A 1 93 ? 9.898 -9.433 -21.265 1.00 91.62 93 GLY A N 1
ATOM 720 C CA . GLY A 1 93 ? 10.523 -9.582 -22.580 1.00 91.62 93 GLY A CA 1
ATOM 721 C C . GLY A 1 93 ? 10.028 -8.566 -23.615 1.00 91.62 93 GLY A C 1
ATOM 722 O O . GLY A 1 93 ? 10.833 -8.039 -24.378 1.00 91.62 93 GLY A O 1
ATOM 723 N N . GLU A 1 94 ? 8.733 -8.234 -23.613 1.00 91.62 94 GLU A N 1
ATOM 724 C CA . GLU A 1 94 ? 8.192 -7.192 -24.494 1.00 91.62 94 GLU A CA 1
ATOM 725 C C . GLU A 1 94 ? 8.695 -5.809 -24.087 1.00 91.62 94 GLU A C 1
ATOM 727 O O . GLU A 1 94 ? 9.147 -5.043 -24.935 1.00 91.62 94 GLU A O 1
ATOM 732 N N . SER A 1 95 ? 8.658 -5.496 -22.788 1.00 88.44 95 SER A N 1
ATOM 733 C CA . SER A 1 95 ? 9.182 -4.228 -22.269 1.00 88.44 95 SER A CA 1
ATOM 734 C C . SER A 1 95 ? 10.660 -4.058 -22.612 1.00 88.44 95 SER A C 1
ATOM 736 O O . SER A 1 95 ? 11.069 -2.986 -23.049 1.00 88.44 95 SER A O 1
ATOM 738 N N . ARG A 1 96 ? 11.448 -5.130 -22.474 1.00 88.50 96 ARG A N 1
ATOM 739 C CA . ARG A 1 96 ? 12.874 -5.153 -22.798 1.00 88.50 96 ARG A CA 1
ATOM 740 C C . ARG A 1 96 ? 13.111 -4.950 -24.288 1.00 88.50 96 ARG A C 1
ATOM 742 O O . ARG A 1 96 ? 13.834 -4.035 -24.661 1.00 88.50 96 ARG A O 1
ATOM 749 N N . SER A 1 97 ? 12.402 -5.692 -25.136 1.00 90.31 97 SER A N 1
ATOM 750 C CA . SER A 1 97 ? 12.504 -5.542 -26.589 1.00 90.31 97 SER A CA 1
ATOM 751 C C . SER A 1 97 ? 12.157 -4.129 -27.070 1.00 90.31 97 SER A C 1
ATOM 753 O O . SER A 1 97 ? 12.751 -3.665 -28.043 1.00 90.31 97 SER A O 1
ATOM 755 N N . LEU A 1 98 ? 11.216 -3.441 -26.413 1.00 90.81 98 LEU A N 1
ATOM 756 C CA . LEU A 1 98 ? 10.856 -2.061 -26.754 1.00 90.81 98 LEU A CA 1
ATOM 757 C C . LEU A 1 98 ? 12.001 -1.081 -26.484 1.00 90.81 98 LEU A C 1
ATOM 759 O O . LEU A 1 98 ? 12.183 -0.129 -27.242 1.00 90.81 98 LEU A O 1
ATOM 763 N N . VAL A 1 99 ? 12.767 -1.302 -25.414 1.00 90.06 99 VAL A N 1
ATOM 764 C CA . VAL A 1 99 ? 13.847 -0.393 -25.019 1.00 90.06 9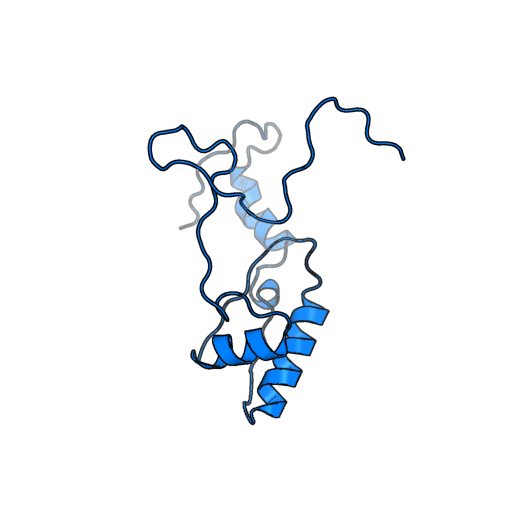9 VAL A CA 1
ATOM 765 C C . VAL A 1 99 ? 15.206 -0.787 -25.590 1.00 90.06 99 VAL A C 1
ATOM 767 O O . VAL A 1 99 ? 16.031 0.101 -25.764 1.00 90.06 99 VAL A O 1
ATOM 770 N N . ASP A 1 100 ? 15.429 -2.060 -25.938 1.00 89.56 100 ASP A N 1
ATOM 771 C CA . ASP A 1 100 ? 16.736 -2.622 -26.325 1.00 89.56 100 ASP A CA 1
ATOM 772 C C . ASP A 1 100 ? 17.462 -1.796 -27.396 1.00 89.56 100 ASP A C 1
ATOM 774 O O . ASP A 1 100 ? 18.662 -1.547 -27.285 1.00 89.56 100 ASP A O 1
ATOM 778 N N . THR A 1 101 ? 16.729 -1.291 -28.394 1.00 88.75 101 THR A N 1
ATOM 779 C CA . THR A 1 101 ? 17.308 -0.478 -29.483 1.00 88.75 101 THR A CA 1
ATOM 780 C C . THR A 1 101 ? 17.926 0.828 -28.973 1.00 88.75 101 THR A C 1
ATOM 782 O O . THR A 1 101 ? 18.858 1.342 -29.579 1.00 88.75 101 THR A O 1
ATOM 785 N N . PHE A 1 102 ? 17.439 1.356 -27.850 1.00 89.88 102 PHE A N 1
ATOM 786 C CA . PHE A 1 102 ? 17.844 2.638 -27.274 1.00 89.88 102 PHE A CA 1
ATOM 787 C C . PHE A 1 102 ? 18.895 2.502 -26.166 1.00 89.88 102 PHE A C 1
ATOM 789 O O . PHE A 1 102 ? 19.419 3.514 -25.706 1.00 89.88 102 PHE A O 1
ATOM 796 N N . LEU A 1 103 ? 19.219 1.279 -25.729 1.00 88.88 103 LEU A N 1
ATOM 797 C CA . LEU A 1 103 ? 20.101 1.028 -24.582 1.00 88.88 103 LEU A CA 1
ATOM 798 C C . LEU A 1 103 ? 21.602 1.072 -24.909 1.00 88.88 103 LEU A C 1
ATOM 800 O O . LEU A 1 103 ? 22.402 0.845 -24.013 1.00 88.88 103 LEU A O 1
ATOM 804 N N . GLY A 1 104 ? 22.000 1.361 -26.152 1.00 83.00 104 GLY A N 1
ATOM 805 C CA . GLY A 1 104 ? 23.420 1.465 -26.535 1.00 83.00 104 GLY A CA 1
ATOM 806 C C . GLY A 1 104 ? 24.103 0.129 -26.864 1.00 83.00 104 GLY A C 1
ATOM 807 O O . GLY A 1 104 ? 25.278 0.116 -27.220 1.00 83.00 104 GLY A O 1
ATOM 808 N N . GLY A 1 105 ? 23.371 -0.992 -26.814 1.00 83.25 105 GLY A N 1
ATOM 809 C CA . GLY A 1 105 ? 23.869 -2.312 -27.217 1.00 83.25 105 GLY A CA 1
ATOM 810 C C . GLY A 1 105 ? 25.096 -2.753 -26.413 1.00 83.25 105 GLY A C 1
ATOM 811 O O . GLY A 1 105 ? 25.009 -2.921 -25.198 1.00 83.25 105 GLY A O 1
ATOM 812 N N . ASP A 1 106 ? 26.225 -2.930 -27.106 1.00 77.75 106 ASP A N 1
ATOM 813 C CA . ASP A 1 106 ? 27.503 -3.372 -26.526 1.00 77.75 106 ASP A CA 1
ATOM 814 C C . ASP A 1 106 ? 28.227 -2.278 -25.710 1.00 77.75 106 ASP A C 1
ATOM 816 O O . ASP A 1 106 ? 29.178 -2.587 -24.991 1.00 77.75 106 ASP A O 1
ATOM 820 N N . ASP A 1 107 ? 27.767 -1.019 -25.769 1.00 76.69 107 ASP A N 1
ATOM 821 C CA . ASP A 1 107 ? 28.221 0.077 -24.900 1.00 76.69 107 ASP A CA 1
ATOM 822 C C . ASP A 1 107 ? 27.032 0.699 -24.130 1.00 76.69 107 ASP A C 1
ATOM 824 O O . ASP A 1 107 ? 26.532 1.779 -24.468 1.00 76.69 107 ASP A O 1
ATOM 828 N N . PRO A 1 108 ? 26.536 0.017 -23.079 1.00 70.31 108 PRO A N 1
ATOM 829 C CA . PRO A 1 108 ? 25.299 0.387 -22.392 1.00 70.31 108 PRO A CA 1
ATOM 830 C C . PRO A 1 108 ? 25.406 1.660 -21.541 1.00 70.31 108 PRO A C 1
ATOM 832 O O . PRO A 1 108 ? 24.415 2.102 -20.957 1.00 70.31 108 PRO A O 1
ATOM 835 N N . ILE A 1 109 ? 26.596 2.263 -21.447 1.00 77.12 109 ILE A N 1
ATOM 836 C CA . ILE A 1 109 ? 26.804 3.532 -20.739 1.00 77.12 109 ILE A CA 1
ATOM 837 C C . ILE A 1 109 ? 26.176 4.695 -21.531 1.00 77.12 109 ILE A C 1
ATOM 839 O O . ILE A 1 109 ? 25.765 5.691 -20.933 1.00 77.12 109 ILE A O 1
ATOM 843 N N . PHE A 1 110 ? 26.030 4.551 -22.855 1.00 73.88 110 PHE A N 1
ATOM 844 C CA . PHE A 1 110 ? 25.534 5.594 -23.757 1.00 73.88 110 PHE A CA 1
ATOM 845 C C . PHE A 1 110 ? 24.311 5.148 -24.566 1.00 73.88 110 PHE A C 1
ATOM 847 O O . PHE A 1 110 ? 24.320 5.108 -25.797 1.00 73.88 110 PHE A O 1
ATOM 854 N N . GLY A 1 111 ? 23.212 4.870 -23.864 1.00 83.19 111 GLY A N 1
ATOM 855 C CA . GLY A 1 111 ? 21.894 4.831 -24.496 1.00 83.19 111 GLY A CA 1
ATOM 856 C C . GLY A 1 111 ? 21.489 6.192 -25.084 1.00 83.19 111 GLY A C 1
ATOM 857 O O . GLY A 1 111 ? 22.030 7.239 -24.721 1.00 83.19 111 GLY A O 1
ATOM 858 N N . PHE A 1 112 ? 20.509 6.200 -25.987 1.00 86.94 112 PHE A N 1
ATOM 859 C CA . PHE A 1 112 ? 19.983 7.423 -26.597 1.00 86.94 112 PHE A CA 1
ATOM 860 C C . PHE A 1 112 ? 18.501 7.621 -26.288 1.00 86.94 112 PHE A C 1
ATOM 862 O O . PHE A 1 112 ? 17.784 6.698 -25.905 1.00 86.94 112 PHE A O 1
ATOM 869 N N . ARG A 1 113 ? 18.032 8.867 -26.419 1.00 88.81 113 ARG A N 1
ATOM 870 C CA . ARG A 1 113 ? 16.638 9.215 -26.134 1.00 88.81 113 ARG A CA 1
ATOM 871 C C . ARG A 1 113 ? 15.707 8.362 -26.997 1.00 88.81 113 ARG A C 1
ATOM 873 O O . ARG A 1 113 ? 15.842 8.337 -28.219 1.00 88.81 113 ARG A O 1
ATOM 880 N N . THR A 1 114 ? 14.753 7.704 -26.346 1.00 88.38 114 THR A N 1
ATOM 881 C CA . THR A 1 114 ? 13.747 6.905 -27.041 1.00 88.38 114 THR A CA 1
ATOM 882 C C . THR A 1 114 ? 12.828 7.768 -27.910 1.00 88.38 114 THR A C 1
ATOM 884 O O . THR A 1 114 ? 12.564 8.930 -27.590 1.00 88.38 114 THR A O 1
ATOM 887 N N . SER A 1 115 ? 12.348 7.192 -29.013 1.00 90.31 115 SER A N 1
ATOM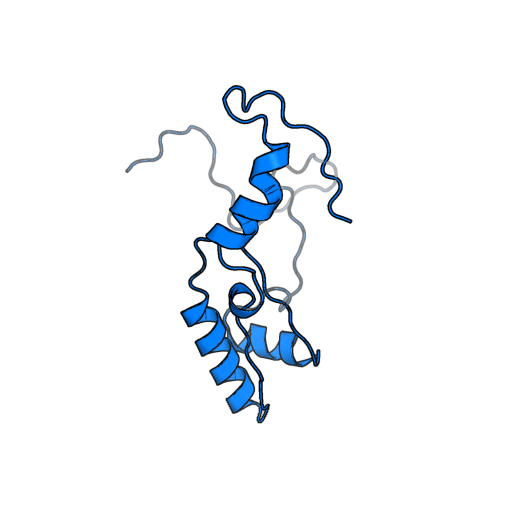 888 C CA . SER A 1 115 ? 11.268 7.742 -29.842 1.00 90.31 115 SER A CA 1
ATOM 889 C C . SER A 1 115 ? 9.887 7.193 -29.463 1.00 90.31 115 SER A C 1
ATOM 891 O O . SER A 1 115 ? 8.904 7.530 -30.122 1.00 90.31 115 SER A O 1
ATOM 893 N N . LEU A 1 116 ? 9.804 6.358 -28.420 1.00 86.62 116 LEU A N 1
ATOM 894 C CA . LEU A 1 116 ? 8.541 5.921 -27.829 1.00 86.62 116 LEU A CA 1
ATOM 895 C C . LEU A 1 116 ? 7.863 7.138 -27.174 1.00 86.62 116 LEU A C 1
ATOM 897 O O . LEU A 1 116 ? 8.481 7.823 -26.356 1.00 86.62 116 LEU A O 1
ATOM 901 N N . GLY A 1 117 ? 6.638 7.437 -27.613 1.00 70.69 117 GLY A N 1
ATOM 902 C CA . GLY A 1 117 ? 5.828 8.581 -27.174 1.00 70.69 117 GLY A CA 1
ATOM 903 C C . GLY A 1 117 ? 4.802 8.228 -26.112 1.00 70.69 117 GLY A C 1
ATOM 904 O O . GLY A 1 117 ? 4.426 7.037 -26.030 1.00 70.69 117 GLY A O 1
#

Foldseek 3Di:
DDDPDPDDDDDPDDDDDDPPDDDPNDDDDDDPPPDDDDLLVVLVVVVVDPDDDDDDDPPDPVVVSCVSSCVNCVVVVDDDDDDDCVVVDDDPVVVCVQCVVQCCPPCNVDGHDDPPD

pLDDT: mean 86.63, std 10.24, range [47.59, 97.62]

Secondary structure (DSSP, 8-state):
------PPPPPSS-----TTS--SS--PPPPTTSS--SHHHHHHHHTTSS-------TTS-HHHHHHHHHHHHHHTT-------GGGGSPPHHHHHHHHHTTTTTT-GGG-------

Sequence (117 aa):
MRRRTSLFLVPVGRGKQDDLSHNIYPSFPLESGTIRIGHVTLAMELAKTDTLVLDGYIGVDWDKVVALLNAAFQKMGLTTSIQNISVFLKPEGESRSLVDTFLGGDDPIFGFRTSLG